Protein AF-A0A820KVK3-F1 (afdb_monomer_lite)

pLDDT: mean 74.52, std 18.54, range [37.31, 96.69]

Foldseek 3Di:
DQDDPVVLVVLVVVCVVCVVVCVVDPVSVVVSLVCCCPRPVPDRPPPPPCPVVVVVVVVVVVVVVVPPDDDDDDDDDDDDDDD

Radius of gyration: 27.32 Å; chains: 1; bounding box: 65×58×43 Å

Structure (mmCIF, N/CA/C/O backbone):
data_AF-A0A820KVK3-F1
#
_entry.id   AF-A0A820KVK3-F1
#
loop_
_atom_site.group_PDB
_atom_site.id
_atom_site.type_symbol
_atom_site.label_atom_id
_atom_site.label_alt_id
_atom_site.label_comp_id
_atom_site.label_asym_id
_atom_site.label_entity_id
_atom_site.label_seq_id
_atom_site.pdbx_PDB_ins_code
_atom_site.Cartn_x
_atom_site.Cartn_y
_atom_site.Cartn_z
_atom_site.occupancy
_atom_site.B_iso_or_equiv
_atom_site.auth_seq_id
_atom_site.auth_comp_id
_atom_site.auth_asym_id
_atom_site.auth_atom_id
_atom_site.pdbx_PDB_model_num
ATOM 1 N N . ALA A 1 1 ? 12.758 2.144 -14.166 1.00 59.94 1 ALA A N 1
ATOM 2 C CA . ALA A 1 1 ? 13.568 1.053 -13.592 1.00 59.94 1 ALA A CA 1
ATOM 3 C C . ALA A 1 1 ? 12.661 0.229 -12.694 1.00 59.94 1 ALA A C 1
ATOM 5 O O . ALA A 1 1 ? 11.885 0.828 -11.959 1.00 59.94 1 ALA A O 1
ATOM 6 N N . LEU A 1 2 ? 12.692 -1.099 -12.800 1.00 61.06 2 LEU A N 1
ATOM 7 C CA . LEU A 1 2 ? 11.981 -1.950 -11.844 1.00 61.06 2 LEU A CA 1
ATOM 8 C C . LEU A 1 2 ? 12.683 -1.845 -10.476 1.00 61.06 2 LEU A C 1
ATOM 10 O O . LEU A 1 2 ? 13.914 -1.752 -10.450 1.00 61.06 2 LEU A O 1
ATOM 14 N N . PRO A 1 3 ? 11.936 -1.816 -9.361 1.00 77.06 3 PRO A N 1
ATOM 15 C CA . PRO A 1 3 ? 12.511 -1.778 -8.018 1.00 77.06 3 PRO A CA 1
ATOM 16 C C . PRO A 1 3 ? 13.398 -3.007 -7.795 1.00 77.06 3 PRO A C 1
ATOM 18 O O . PRO A 1 3 ? 13.053 -4.125 -8.185 1.00 77.06 3 PRO A O 1
ATOM 21 N N . SER A 1 4 ? 14.547 -2.819 -7.150 1.00 84.88 4 SER A N 1
ATOM 22 C CA . SER A 1 4 ? 15.378 -3.953 -6.750 1.00 84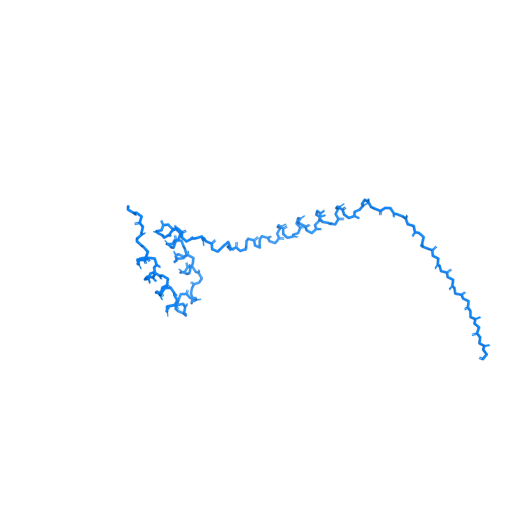.88 4 SER A CA 1
ATOM 23 C C . SER A 1 4 ? 14.703 -4.731 -5.613 1.00 84.88 4 SER A C 1
ATOM 25 O O . SER A 1 4 ? 13.920 -4.181 -4.826 1.00 84.88 4 SER A O 1
ATOM 27 N N . SER A 1 5 ? 15.049 -6.013 -5.472 1.00 85.75 5 SER A N 1
ATOM 28 C CA . SER A 1 5 ? 14.590 -6.833 -4.339 1.00 85.75 5 SER A CA 1
ATOM 29 C C . SER A 1 5 ? 14.933 -6.201 -2.983 1.00 85.75 5 SER A C 1
ATOM 31 O O . SER A 1 5 ? 14.196 -6.386 -2.017 1.00 85.75 5 SER A O 1
ATOM 33 N N . GLU A 1 6 ? 16.035 -5.457 -2.907 1.00 91.38 6 GLU A N 1
ATOM 34 C CA . GLU A 1 6 ? 16.486 -4.772 -1.699 1.00 91.38 6 GLU A CA 1
ATOM 35 C C . GLU A 1 6 ? 15.540 -3.631 -1.309 1.00 91.38 6 GLU A C 1
ATOM 37 O O . GLU A 1 6 ? 15.045 -3.600 -0.185 1.00 91.38 6 GLU A O 1
ATOM 42 N N . THR A 1 7 ? 15.191 -2.758 -2.257 1.00 92.44 7 THR A N 1
ATOM 43 C CA . THR A 1 7 ? 14.267 -1.6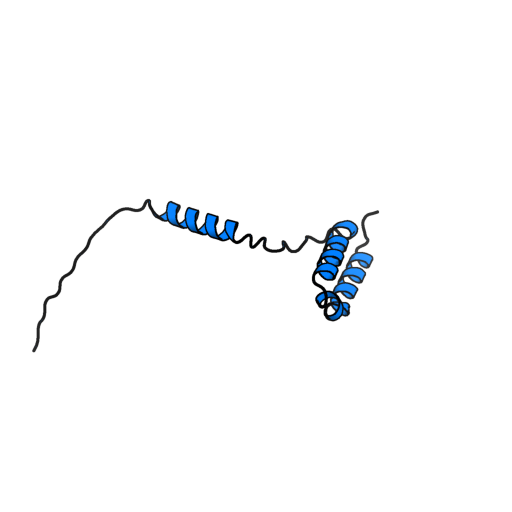37 -2.002 1.00 92.44 7 THR A CA 1
ATOM 44 C C . THR A 1 7 ? 12.877 -2.111 -1.572 1.00 92.44 7 THR A C 1
ATOM 46 O O . THR A 1 7 ? 12.279 -1.533 -0.666 1.00 92.44 7 THR A O 1
ATOM 49 N N . THR A 1 8 ? 12.397 -3.221 -2.144 1.00 91.56 8 THR A N 1
ATOM 50 C CA . THR A 1 8 ? 11.124 -3.859 -1.759 1.00 91.56 8 THR A CA 1
ATOM 51 C C . THR A 1 8 ? 11.161 -4.375 -0.318 1.00 91.56 8 THR A C 1
ATOM 53 O O . THR A 1 8 ? 10.189 -4.240 0.433 1.00 91.56 8 THR A O 1
ATOM 56 N N . ARG A 1 9 ? 12.301 -4.944 0.097 1.00 92.12 9 ARG A N 1
ATOM 57 C CA . ARG A 1 9 ? 12.512 -5.426 1.466 1.00 92.12 9 ARG A CA 1
ATOM 58 C C . ARG A 1 9 ? 12.582 -4.265 2.454 1.00 92.12 9 ARG A C 1
ATOM 60 O O . ARG A 1 9 ? 11.915 -4.322 3.480 1.00 92.12 9 ARG A O 1
ATOM 67 N N . CYS A 1 10 ? 13.317 -3.201 2.127 1.00 95.44 10 CYS A N 1
ATOM 68 C CA . CYS A 1 10 ? 13.370 -1.982 2.936 1.00 95.44 10 CYS A CA 1
ATOM 69 C C . CYS A 1 10 ? 11.980 -1.369 3.130 1.00 95.44 10 CYS A C 1
ATOM 71 O O . CYS A 1 10 ? 11.597 -1.086 4.264 1.00 95.44 10 CYS A O 1
ATOM 73 N N . PHE A 1 11 ? 11.203 -1.227 2.051 1.00 94.62 11 PHE A N 1
ATOM 74 C CA . PHE A 1 11 ? 9.825 -0.741 2.123 1.00 94.62 11 PHE A CA 1
ATOM 75 C C . PHE A 1 11 ? 8.973 -1.606 3.060 1.00 94.62 11 PHE A C 1
ATOM 77 O O . PHE A 1 11 ? 8.361 -1.088 3.990 1.00 94.62 11 PHE A O 1
ATOM 84 N N . SER A 1 12 ? 9.001 -2.929 2.884 1.00 92.56 12 SER A N 1
ATOM 85 C CA . SER A 1 12 ? 8.236 -3.859 3.726 1.00 92.56 12 SER A CA 1
ATOM 86 C C . SER A 1 12 ? 8.635 -3.776 5.207 1.00 92.56 12 SER A C 1
ATOM 88 O O . SER A 1 12 ? 7.767 -3.771 6.081 1.00 92.56 12 SER A O 1
ATOM 90 N N . SER A 1 13 ? 9.936 -3.655 5.497 1.00 95.94 13 SER A N 1
ATOM 91 C CA . SER A 1 13 ? 10.443 -3.474 6.862 1.00 95.94 13 SER A CA 1
ATOM 92 C C . SER A 1 13 ? 9.950 -2.172 7.494 1.00 95.94 13 SER A C 1
ATOM 94 O O . SER A 1 13 ? 9.532 -2.183 8.649 1.00 95.94 13 SER A O 1
ATOM 96 N N . LEU A 1 14 ? 9.946 -1.063 6.745 1.00 96.12 14 LEU A N 1
ATOM 97 C CA . LEU A 1 14 ? 9.434 0.222 7.228 1.00 96.12 14 LEU A CA 1
ATOM 98 C C . LEU A 1 14 ? 7.931 0.154 7.513 1.00 96.12 14 LEU A C 1
ATOM 100 O O . LEU A 1 14 ? 7.500 0.540 8.596 1.00 96.12 14 LEU A O 1
ATOM 104 N N . VAL A 1 15 ? 7.136 -0.399 6.593 1.00 94.00 15 VAL A N 1
ATOM 105 C CA . VAL A 1 15 ? 5.688 -0.563 6.802 1.00 94.00 15 VAL A CA 1
ATOM 106 C C . VAL A 1 15 ? 5.407 -1.393 8.057 1.00 94.00 15 VAL A C 1
ATOM 108 O O . VAL A 1 15 ? 4.536 -1.036 8.847 1.00 94.00 15 VAL A O 1
ATOM 111 N N . SER A 1 16 ? 6.174 -2.462 8.288 1.00 93.56 16 SER A N 1
ATOM 112 C CA . SER A 1 16 ? 6.029 -3.289 9.489 1.00 93.56 16 SER A CA 1
ATOM 113 C C . SER A 1 16 ? 6.430 -2.554 10.771 1.00 93.56 16 SER A C 1
ATOM 115 O O . SER A 1 16 ? 5.728 -2.663 11.773 1.00 93.56 16 SER A O 1
ATOM 117 N N . ALA A 1 17 ? 7.545 -1.820 10.761 1.00 96.69 17 ALA A N 1
ATOM 118 C CA . ALA A 1 17 ? 8.059 -1.126 11.941 1.00 96.69 17 ALA A CA 1
ATOM 119 C C . ALA A 1 17 ? 7.160 0.043 12.373 1.00 96.69 17 ALA A C 1
ATOM 121 O O . ALA A 1 17 ? 6.964 0.273 13.564 1.00 96.69 17 ALA A O 1
ATOM 122 N N . TYR A 1 18 ? 6.580 0.758 11.407 1.00 96.00 18 TYR A N 1
ATOM 123 C CA . TYR A 1 18 ? 5.737 1.929 11.653 1.00 96.00 18 TYR A CA 1
ATOM 124 C C . TYR A 1 18 ? 4.239 1.619 11.664 1.00 96.00 18 TYR A C 1
ATOM 126 O O . TYR A 1 18 ? 3.429 2.539 11.784 1.00 96.00 18 TYR A O 1
ATOM 134 N N . LYS A 1 19 ? 3.852 0.340 11.594 1.00 91.38 19 LYS A N 1
ATOM 135 C CA . LYS A 1 19 ? 2.452 -0.100 11.562 1.00 91.38 19 LYS A CA 1
ATOM 136 C C . LYS A 1 19 ? 1.557 0.563 12.632 1.00 91.38 19 LYS A C 1
ATOM 138 O O . LYS A 1 19 ? 0.508 1.070 12.244 1.00 91.38 19 LYS A O 1
ATOM 143 N N . PRO A 1 20 ? 1.969 0.696 13.914 1.00 94.19 20 PRO A N 1
ATOM 144 C CA . PRO A 1 20 ? 1.145 1.359 14.932 1.00 94.19 20 PRO A CA 1
ATOM 145 C C . PRO A 1 20 ? 0.843 2.827 14.614 1.00 94.19 20 PRO A C 1
ATOM 147 O O . PRO A 1 20 ? -0.221 3.330 14.952 1.00 94.19 20 PRO A O 1
ATOM 150 N N . SER A 1 21 ? 1.775 3.524 13.963 1.00 94.62 21 SER A N 1
ATOM 151 C CA . SER A 1 21 ? 1.597 4.917 13.548 1.00 94.62 21 SER A CA 1
ATOM 152 C C . SER A 1 21 ? 0.748 5.027 12.286 1.00 94.62 21 SER A C 1
ATOM 154 O O . SER A 1 21 ? -0.035 5.965 12.167 1.00 94.62 21 SER A O 1
ATOM 156 N N . LEU A 1 22 ? 0.889 4.073 11.361 1.00 92.31 22 LEU A N 1
ATOM 157 C CA . LEU A 1 22 ? 0.127 4.025 10.112 1.00 92.31 22 LEU A CA 1
ATOM 158 C C . LEU A 1 22 ? -1.351 3.704 10.349 1.00 92.31 22 LEU A C 1
ATOM 160 O O . LEU A 1 22 ? -2.207 4.269 9.682 1.00 92.31 22 LEU A O 1
ATOM 164 N N . GLU A 1 23 ? -1.664 2.846 11.321 1.00 90.38 23 GLU A N 1
ATOM 165 C CA . GLU A 1 23 ? -3.044 2.457 11.644 1.00 90.38 23 GLU A CA 1
ATOM 166 C C . GLU A 1 23 ? -3.828 3.541 12.404 1.00 90.38 23 GLU A C 1
ATOM 168 O O . GLU A 1 23 ? -5.046 3.432 12.534 1.00 90.38 23 GLU A O 1
ATOM 173 N N . ARG A 1 24 ? -3.169 4.618 12.861 1.00 93.19 24 ARG A N 1
ATOM 174 C CA . ARG A 1 24 ? -3.848 5.773 13.482 1.00 93.19 24 ARG A CA 1
ATOM 175 C C . ARG A 1 24 ? -4.777 6.505 12.516 1.00 93.19 24 ARG A C 1
ATOM 177 O O . ARG A 1 24 ? -5.724 7.141 12.966 1.00 93.19 24 ARG A O 1
ATOM 184 N N . ASP A 1 25 ? -4.483 6.441 11.220 1.00 92.44 25 ASP A N 1
ATOM 185 C CA . ASP A 1 25 ? -5.301 7.009 10.156 1.00 92.44 25 ASP A CA 1
ATOM 186 C C . ASP A 1 25 ? -5.419 5.996 9.016 1.00 92.44 25 ASP A C 1
ATOM 188 O O . ASP A 1 25 ? -4.463 5.709 8.294 1.00 92.44 25 ASP A O 1
ATOM 192 N N . SER A 1 26 ? -6.632 5.481 8.822 1.00 85.75 26 SER A N 1
ATOM 193 C CA . SER A 1 26 ? -6.936 4.521 7.758 1.00 85.75 26 SER A CA 1
ATOM 194 C C . SER A 1 26 ? -6.596 5.031 6.349 1.00 85.75 26 SER A C 1
ATOM 196 O O . SER A 1 26 ? -6.282 4.234 5.463 1.00 85.75 26 SER A O 1
ATOM 198 N N . THR A 1 27 ? -6.603 6.349 6.139 1.00 92.25 27 THR A N 1
ATOM 199 C CA . THR A 1 27 ? -6.264 6.982 4.859 1.00 92.25 27 THR A CA 1
ATOM 200 C C . THR A 1 27 ? -4.769 6.873 4.579 1.00 92.25 27 THR A C 1
ATOM 202 O O . THR A 1 27 ? -4.360 6.570 3.458 1.00 92.25 27 THR A O 1
ATOM 205 N N . LEU A 1 28 ? -3.938 7.050 5.612 1.00 91.69 28 LEU A N 1
ATOM 206 C CA . LEU A 1 28 ? -2.487 6.915 5.510 1.00 91.69 28 LEU A CA 1
ATOM 207 C C . LEU A 1 28 ? -2.093 5.485 5.132 1.00 91.69 28 LEU A C 1
ATOM 209 O O . LEU A 1 28 ? -1.232 5.287 4.274 1.00 91.69 28 LEU A O 1
ATOM 213 N N . LEU A 1 29 ? -2.774 4.493 5.709 1.00 90.81 29 LEU A N 1
ATOM 214 C CA . LEU A 1 29 ? -2.584 3.091 5.350 1.00 90.81 29 LEU A CA 1
ATOM 215 C C . LEU A 1 29 ? -2.942 2.823 3.876 1.00 90.81 29 LEU A C 1
ATOM 217 O O . LEU A 1 29 ? -2.166 2.175 3.175 1.00 90.81 29 LEU A O 1
ATOM 221 N N . GLN A 1 30 ? -4.050 3.384 3.371 1.00 90.88 30 GLN A N 1
ATOM 222 C CA . GLN A 1 30 ? -4.409 3.280 1.947 1.00 90.88 30 GLN A CA 1
ATOM 223 C C . GLN A 1 30 ? -3.356 3.907 1.026 1.00 90.88 30 GLN A C 1
ATOM 225 O O . GLN A 1 30 ? -3.042 3.339 -0.024 1.00 90.88 30 GLN A O 1
ATOM 230 N N . TYR A 1 31 ? -2.786 5.056 1.401 1.00 94.19 31 TYR A N 1
ATOM 231 C CA . TYR A 1 31 ? -1.725 5.687 0.614 1.00 94.19 31 TYR A CA 1
ATOM 232 C C . TYR A 1 31 ? -0.462 4.829 0.569 1.00 94.19 31 TYR A C 1
ATOM 234 O O . TYR A 1 31 ? 0.118 4.651 -0.502 1.00 94.19 31 TYR A O 1
ATOM 242 N N . VAL A 1 32 ? -0.058 4.252 1.702 1.00 94.19 32 VAL A N 1
ATOM 243 C CA . VAL A 1 32 ? 1.100 3.352 1.775 1.00 94.19 32 VAL A CA 1
ATOM 244 C C . VAL A 1 32 ? 0.880 2.094 0.934 1.00 94.19 32 VAL A C 1
ATOM 246 O O . VAL A 1 32 ? 1.768 1.718 0.167 1.00 94.19 32 VAL A O 1
ATOM 249 N N . ASP A 1 33 ? -0.308 1.490 0.983 1.00 91.06 33 ASP A N 1
ATOM 250 C CA . ASP A 1 33 ? -0.650 0.354 0.121 1.00 91.06 33 ASP A CA 1
ATOM 251 C C . ASP A 1 33 ? -0.600 0.737 -1.364 1.00 91.06 33 ASP A C 1
ATOM 253 O O . ASP A 1 33 ? -0.052 -0.002 -2.188 1.00 91.06 33 ASP A O 1
ATOM 257 N N . ARG A 1 34 ? -1.095 1.931 -1.720 1.00 93.12 34 ARG A N 1
ATOM 258 C CA . ARG A 1 34 ? -1.040 2.426 -3.099 1.00 93.12 34 ARG A CA 1
ATOM 259 C C . ARG A 1 34 ? 0.397 2.640 -3.576 1.00 93.12 34 ARG A C 1
ATOM 261 O O . ARG A 1 34 ? 0.707 2.288 -4.715 1.00 93.12 34 ARG A O 1
ATOM 268 N N . ILE A 1 35 ? 1.274 3.161 -2.717 1.00 93.56 35 ILE A N 1
ATOM 269 C CA . ILE A 1 35 ? 2.717 3.278 -2.982 1.00 93.56 35 ILE A CA 1
ATOM 270 C C . 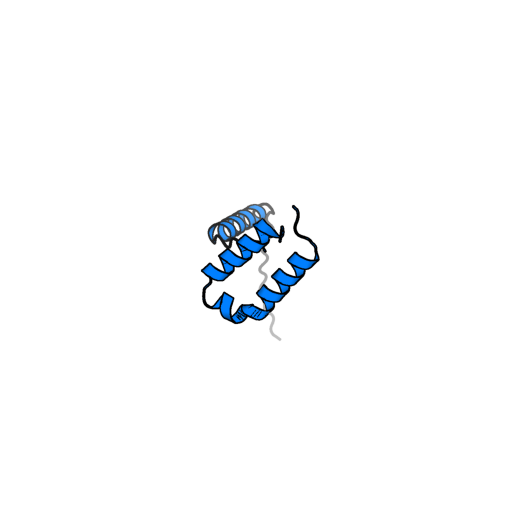ILE A 1 35 ? 3.323 1.885 -3.208 1.00 93.56 35 ILE A C 1
ATOM 272 O O . ILE A 1 35 ? 4.044 1.681 -4.186 1.00 93.56 35 ILE A O 1
ATOM 276 N N . GLY A 1 36 ? 2.970 0.909 -2.368 1.00 92.31 36 GLY A N 1
ATOM 277 C CA . GLY A 1 36 ? 3.369 -0.492 -2.505 1.00 92.31 36 GLY A CA 1
ATOM 278 C C . GLY A 1 36 ? 3.045 -1.077 -3.882 1.00 92.31 36 GLY A C 1
ATOM 279 O O . GLY A 1 36 ? 3.884 -1.705 -4.527 1.00 92.31 36 GLY A O 1
ATOM 280 N N . THR A 1 37 ? 1.837 -0.834 -4.379 1.00 90.75 37 THR A N 1
ATOM 281 C CA . THR A 1 37 ? 1.417 -1.334 -5.693 1.00 90.75 37 THR A CA 1
ATOM 282 C C . THR A 1 37 ? 2.095 -0.602 -6.846 1.00 90.75 37 THR A C 1
ATOM 284 O O . THR A 1 37 ? 2.563 -1.253 -7.777 1.00 90.75 37 THR A O 1
ATOM 287 N N . LEU A 1 38 ? 2.172 0.732 -6.792 1.00 90.56 38 LEU A N 1
ATOM 288 C CA . LEU A 1 38 ? 2.720 1.541 -7.887 1.00 90.56 38 LEU A CA 1
ATOM 289 C C . LEU A 1 38 ? 4.227 1.349 -8.070 1.00 90.56 38 LEU A C 1
ATOM 291 O O . LEU A 1 38 ? 4.699 1.277 -9.201 1.00 90.56 38 LEU A O 1
ATOM 295 N N . PHE A 1 39 ? 4.975 1.272 -6.968 1.00 90.62 39 PHE A N 1
ATOM 296 C CA . PHE A 1 39 ? 6.438 1.261 -7.011 1.00 90.62 39 PHE A CA 1
ATOM 297 C C . PHE A 1 39 ? 7.040 -0.125 -6.828 1.00 90.62 39 PHE A C 1
ATOM 299 O O . PHE A 1 39 ? 8.138 -0.353 -7.325 1.00 90.62 39 PHE A O 1
ATOM 306 N N . PHE A 1 40 ? 6.340 -1.042 -6.152 1.00 89.56 40 PHE A N 1
ATOM 307 C CA . PHE A 1 40 ? 6.865 -2.363 -5.792 1.00 89.56 40 PHE A CA 1
ATOM 308 C C . PHE A 1 40 ? 6.078 -3.528 -6.397 1.00 89.56 40 PHE A C 1
ATOM 310 O O . PHE A 1 40 ? 6.461 -4.682 -6.218 1.00 89.56 40 PHE A O 1
ATOM 317 N N . GLY A 1 41 ? 4.982 -3.255 -7.116 1.00 83.31 41 GLY A N 1
ATOM 318 C CA . GLY A 1 41 ? 4.131 -4.300 -7.686 1.00 83.31 41 GLY A CA 1
ATOM 319 C C . GLY A 1 41 ? 3.518 -5.215 -6.624 1.00 83.31 41 GLY A C 1
ATOM 320 O O . GLY A 1 41 ? 3.131 -6.344 -6.934 1.00 83.31 41 GLY A O 1
ATOM 321 N N . LEU A 1 42 ? 3.442 -4.758 -5.366 1.00 80.62 42 LEU A N 1
ATOM 322 C CA . LEU A 1 42 ? 2.808 -5.524 -4.303 1.00 80.62 42 LEU A CA 1
ATOM 323 C C . LEU A 1 42 ? 1.341 -5.702 -4.680 1.00 80.62 42 LEU A C 1
ATOM 325 O O . LEU A 1 42 ? 0.623 -4.717 -4.888 1.00 80.62 42 LEU A O 1
ATOM 329 N N . LYS A 1 43 ? 0.910 -6.964 -4.796 1.00 69.75 43 LYS A N 1
ATOM 330 C CA . LYS A 1 43 ? -0.504 -7.300 -4.960 1.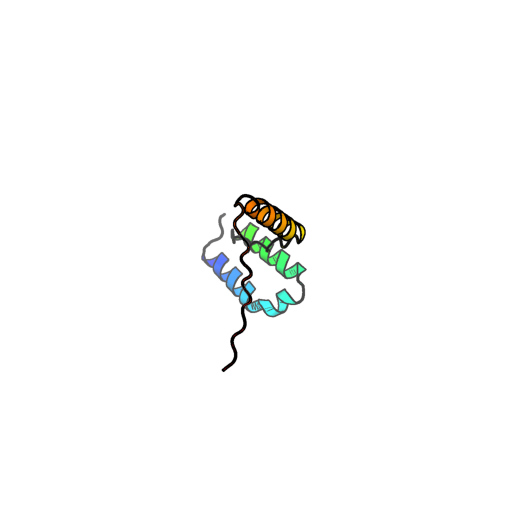00 69.75 43 LYS A CA 1
ATOM 331 C C . LYS A 1 43 ? -1.235 -6.610 -3.817 1.00 69.75 43 LYS A C 1
ATOM 333 O O . LYS A 1 43 ? -0.965 -6.942 -2.661 1.00 69.75 43 LYS A O 1
ATOM 338 N N . GLN A 1 44 ? -2.112 -5.646 -4.128 1.00 64.31 44 GLN A N 1
ATOM 339 C CA . GLN A 1 44 ? -3.028 -5.129 -3.115 1.00 64.31 44 GLN A CA 1
ATOM 340 C C . GLN A 1 44 ? -3.673 -6.367 -2.511 1.00 64.31 44 GLN A C 1
ATOM 342 O O . GLN A 1 44 ? -4.228 -7.185 -3.252 1.00 64.31 44 GLN A O 1
ATOM 347 N N . LYS A 1 45 ? -3.540 -6.546 -1.190 1.00 59.62 45 LYS A N 1
ATOM 348 C CA . LYS A 1 45 ? -4.461 -7.428 -0.479 1.00 59.62 45 LYS A CA 1
ATOM 349 C C . LYS A 1 45 ? -5.802 -6.894 -0.914 1.00 59.62 45 LYS A C 1
ATOM 351 O O . LYS A 1 45 ? -6.069 -5.724 -0.653 1.00 59.62 45 LYS A O 1
ATOM 356 N N . SER A 1 46 ? -6.527 -7.666 -1.719 1.00 52.44 46 SER A N 1
ATOM 357 C CA . SER A 1 46 ? -7.868 -7.310 -2.135 1.00 52.44 46 SER A CA 1
ATOM 358 C C . SER A 1 46 ? -8.541 -6.892 -0.847 1.00 52.44 46 SER A C 1
ATOM 360 O O . SER A 1 46 ? -8.742 -7.741 0.024 1.00 52.44 46 SER A O 1
ATOM 362 N N . SER A 1 47 ? -8.761 -5.584 -0.668 1.00 51.97 47 SER A N 1
ATOM 363 C CA . SER A 1 47 ? -9.737 -5.139 0.306 1.00 51.97 47 SER A CA 1
ATOM 364 C C . SER A 1 47 ? -10.925 -6.004 -0.056 1.00 51.97 47 SER A C 1
ATOM 366 O O . SER A 1 47 ? -11.300 -5.971 -1.237 1.00 51.97 47 SER A O 1
ATOM 368 N N . PRO A 1 48 ? -11.389 -6.906 0.828 1.00 51.59 48 PRO A N 1
ATOM 369 C CA . PRO A 1 48 ? -12.604 -7.612 0.531 1.00 51.59 48 PRO A CA 1
ATOM 370 C C . PRO A 1 48 ? -13.576 -6.477 0.287 1.00 51.59 48 PRO A C 1
ATOM 372 O O . PRO A 1 48 ? -13.899 -5.714 1.200 1.00 51.59 48 PRO A O 1
ATOM 375 N N . SER A 1 49 ? -13.956 -6.298 -0.974 1.00 52.19 49 SER A N 1
ATOM 376 C CA . SER A 1 49 ? -15.124 -5.545 -1.344 1.00 52.19 49 SER A CA 1
ATOM 377 C C . SER A 1 49 ? -16.259 -6.362 -0.764 1.00 52.19 49 SER A C 1
ATOM 379 O O . SER A 1 49 ? -16.978 -7.070 -1.453 1.00 52.19 49 SER A O 1
ATOM 381 N N . SER A 1 50 ? -16.407 -6.270 0.553 1.00 53.50 50 SER A N 1
ATOM 382 C CA . SER A 1 50 ? -17.633 -6.462 1.279 1.00 53.50 50 SER A CA 1
ATOM 383 C C . SER A 1 50 ? -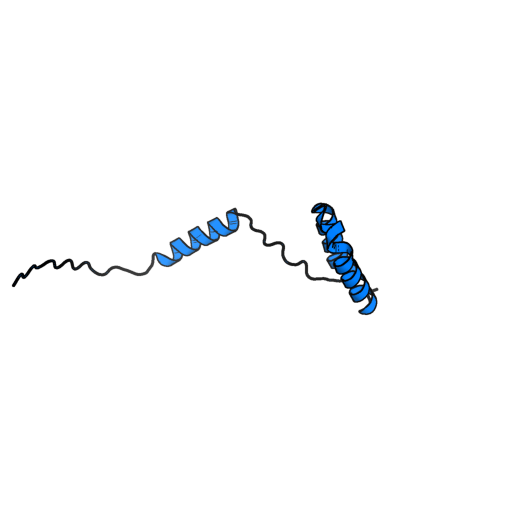18.522 -5.303 0.846 1.00 53.50 50 SER A C 1
ATOM 385 O O . SER A 1 50 ? -18.898 -4.450 1.643 1.00 53.50 50 SER A O 1
ATOM 387 N N . ASN A 1 51 ? -18.817 -5.242 -0.453 1.00 55.06 51 ASN A N 1
ATOM 388 C CA . ASN A 1 51 ? -20.018 -4.624 -0.938 1.00 55.06 51 ASN A CA 1
ATOM 389 C C . ASN A 1 51 ? -21.110 -5.514 -0.348 1.00 55.06 51 ASN A C 1
ATOM 391 O O . ASN A 1 51 ? -21.248 -6.660 -0.780 1.00 55.06 51 ASN A O 1
ATOM 395 N N . PRO A 1 52 ? -21.864 -5.055 0.664 1.00 66.38 52 PRO A N 1
ATOM 396 C CA . PRO A 1 52 ? -22.906 -5.876 1.278 1.00 66.38 52 PRO A CA 1
ATOM 397 C C . PRO A 1 52 ? -23.932 -6.344 0.231 1.00 66.38 52 PRO A C 1
ATOM 399 O O . PRO A 1 52 ? -24.544 -7.395 0.383 1.00 66.38 52 PRO A O 1
ATOM 402 N N . PHE A 1 53 ? -24.045 -5.609 -0.879 1.00 73.44 53 PHE A N 1
ATOM 403 C CA . PHE A 1 53 ? -24.824 -5.983 -2.052 1.00 73.44 53 PHE A CA 1
ATOM 404 C C . PHE A 1 53 ? -24.334 -7.266 -2.746 1.00 73.44 53 PHE A C 1
ATOM 406 O O . PHE A 1 53 ? -25.153 -8.074 -3.171 1.00 73.44 53 PHE A O 1
ATOM 413 N N . GLU A 1 54 ? -23.022 -7.497 -2.824 1.00 67.81 54 GLU A N 1
ATOM 414 C CA . GLU A 1 54 ? -22.454 -8.690 -3.463 1.00 67.81 54 GLU A CA 1
ATOM 415 C C . GLU A 1 54 ? -22.743 -9.951 -2.635 1.00 67.81 54 GLU A C 1
ATOM 417 O O . GLU A 1 54 ? -23.171 -10.967 -3.182 1.00 67.81 54 GLU A O 1
ATOM 422 N N . ASN A 1 55 ? -22.655 -9.850 -1.305 1.00 72.12 55 ASN A N 1
ATOM 423 C CA . ASN A 1 55 ? -23.022 -10.934 -0.386 1.00 72.12 55 ASN A CA 1
ATOM 424 C C . ASN A 1 55 ? -24.532 -11.253 -0.419 1.00 72.12 55 ASN A C 1
ATOM 426 O O . ASN A 1 55 ? -24.927 -12.418 -0.310 1.00 72.12 55 ASN A O 1
ATOM 430 N N . LEU A 1 56 ? -25.390 -10.244 -0.612 1.00 78.44 56 LEU A N 1
ATOM 431 C CA . LEU A 1 56 ? -26.836 -10.443 -0.776 1.00 78.44 56 LEU A CA 1
ATOM 432 C C . LEU A 1 56 ? -27.170 -11.072 -2.134 1.00 78.44 56 LEU A C 1
ATOM 434 O O . LEU A 1 56 ? -27.980 -11.995 -2.192 1.00 78.44 56 LEU A O 1
ATOM 438 N N . MET A 1 57 ? -26.515 -10.643 -3.217 1.00 79.56 57 MET A N 1
ATOM 439 C CA . MET A 1 57 ? -26.731 -11.215 -4.550 1.00 79.56 57 MET A CA 1
ATOM 440 C C . MET A 1 57 ? -26.250 -12.673 -4.625 1.00 79.56 57 MET A C 1
ATOM 442 O O . MET A 1 57 ? -26.934 -13.519 -5.207 1.00 79.56 57 MET A O 1
ATOM 446 N N . GLN A 1 58 ? -25.131 -12.997 -3.968 1.00 75.50 58 GLN A N 1
ATOM 447 C CA . GLN A 1 58 ? -24.663 -14.376 -3.802 1.00 75.50 58 GLN A CA 1
ATOM 448 C C . GLN A 1 58 ? -25.634 -15.212 -2.956 1.00 75.50 58 GLN A C 1
ATOM 450 O O . GLN A 1 58 ? -25.929 -16.347 -3.331 1.00 75.50 58 GLN A O 1
ATOM 455 N N . SER A 1 59 ? -26.195 -14.654 -1.875 1.00 73.00 59 SER A N 1
ATOM 456 C CA . SER A 1 59 ? -27.189 -15.358 -1.047 1.00 73.00 59 SER A CA 1
ATOM 457 C C . SER A 1 59 ? -28.487 -15.636 -1.810 1.00 73.00 59 SER A C 1
ATOM 459 O O . SER A 1 59 ? -29.019 -16.738 -1.726 1.00 73.00 59 SER A O 1
ATOM 461 N N . LEU A 1 60 ? -28.970 -14.689 -2.621 1.00 79.00 60 LEU A N 1
ATOM 462 C CA . LEU A 1 60 ? -30.178 -14.877 -3.434 1.00 79.00 60 LEU A CA 1
ATOM 463 C C . LEU A 1 60 ? -29.965 -15.883 -4.575 1.00 79.00 60 LEU A C 1
ATOM 465 O O . LEU A 1 60 ? -30.820 -16.733 -4.814 1.00 79.00 60 LEU A O 1
ATOM 469 N N . THR A 1 61 ? -28.810 -15.840 -5.243 1.00 80.44 61 THR A N 1
ATOM 470 C CA . THR A 1 61 ? -28.484 -16.764 -6.346 1.00 80.44 61 THR A CA 1
ATOM 471 C C . THR A 1 61 ? -28.257 -18.193 -5.843 1.00 80.44 61 THR A C 1
ATOM 473 O O . THR A 1 61 ? -28.694 -19.151 -6.480 1.00 80.44 61 THR A O 1
ATOM 476 N N . SER A 1 62 ? -27.639 -18.342 -4.668 1.00 70.44 62 SER A N 1
ATOM 477 C CA . SER A 1 62 ? -27.441 -19.644 -4.015 1.00 70.44 62 SER A CA 1
ATOM 478 C C . SER A 1 62 ? -28.760 -20.255 -3.534 1.00 70.44 62 SER A C 1
ATOM 480 O O . SER A 1 62 ? -28.936 -21.469 -3.581 1.00 70.44 62 SER A O 1
ATOM 482 N N . ASN A 1 63 ? -29.720 -19.423 -3.121 1.00 67.25 63 ASN A N 1
ATOM 483 C CA . ASN A 1 63 ? -31.042 -19.901 -2.722 1.00 67.25 63 ASN A CA 1
ATOM 484 C C . ASN A 1 63 ? -31.904 -20.308 -3.932 1.00 67.25 63 ASN A C 1
ATOM 486 O O . ASN A 1 63 ? -32.730 -21.210 -3.827 1.00 67.25 63 ASN A O 1
ATOM 490 N N . LEU A 1 64 ? -31.691 -19.677 -5.092 1.00 68.69 64 LEU A N 1
ATOM 491 C CA . LEU A 1 64 ? -32.406 -20.007 -6.326 1.00 68.69 64 LEU A CA 1
ATOM 492 C C . LEU A 1 64 ? -31.869 -21.286 -6.995 1.00 68.69 64 LEU A C 1
ATOM 494 O O . LEU A 1 64 ? -32.647 -22.045 -7.570 1.00 68.69 64 LEU A O 1
ATOM 498 N N . SER A 1 65 ? -30.565 -21.572 -6.887 1.00 60.69 65 SER A N 1
ATOM 499 C CA . SER A 1 65 ? -29.975 -22.799 -7.450 1.00 60.69 65 SER A CA 1
ATOM 500 C C . SER A 1 65 ? -30.354 -24.075 -6.681 1.00 60.69 65 SER A C 1
ATOM 502 O O . SER A 1 65 ? -30.345 -25.162 -7.258 1.00 60.69 65 SER A O 1
ATOM 504 N N . ASN A 1 66 ? -30.770 -23.954 -5.415 1.00 58.38 66 ASN A N 1
ATOM 505 C CA . ASN A 1 66 ? -31.219 -25.076 -4.585 1.00 58.38 66 ASN A CA 1
ATOM 506 C C . ASN A 1 66 ? -32.700 -25.470 -4.795 1.00 58.38 66 ASN A C 1
ATOM 508 O O . ASN A 1 66 ? -33.156 -26.449 -4.208 1.00 58.38 66 ASN A O 1
ATOM 512 N N . GLY A 1 67 ? -33.452 -24.752 -5.639 1.00 52.38 67 GLY A N 1
ATOM 513 C CA . GLY A 1 67 ? -34.883 -24.986 -5.891 1.00 52.38 67 GLY A CA 1
ATOM 514 C C . GLY A 1 67 ? -35.227 -26.080 -6.917 1.00 52.38 67 GLY A C 1
ATOM 515 O O . GLY A 1 67 ? -36.401 -26.269 -7.219 1.00 52.38 67 GLY A O 1
ATOM 516 N N . ALA A 1 68 ? -34.244 -26.801 -7.469 1.00 54.00 68 ALA A N 1
ATOM 517 C CA . ALA A 1 68 ? -34.443 -27.778 -8.551 1.00 54.00 68 ALA A CA 1
ATOM 518 C C . ALA A 1 68 ? -34.193 -29.246 -8.140 1.00 54.00 68 ALA A C 1
ATOM 520 O O . ALA A 1 68 ? -33.694 -30.043 -8.938 1.00 54.00 68 ALA A O 1
ATOM 521 N N . ARG A 1 69 ? -34.526 -29.638 -6.900 1.00 44.75 69 ARG A N 1
ATOM 522 C CA . ARG A 1 69 ? -34.553 -31.054 -6.479 1.00 44.75 69 ARG A CA 1
ATOM 523 C C . ARG A 1 69 ? -35.867 -31.375 -5.767 1.00 44.75 69 ARG A C 1
ATOM 525 O O . ARG A 1 69 ? -36.184 -30.792 -4.739 1.00 44.75 69 ARG A O 1
ATOM 532 N N . GLY A 1 70 ? -36.647 -32.250 -6.398 1.00 38.03 70 GLY A N 1
ATOM 533 C CA . GLY A 1 70 ? -38.046 -32.519 -6.093 1.00 38.03 70 GLY A CA 1
ATOM 534 C C . GLY A 1 70 ? -38.339 -33.238 -4.771 1.00 38.03 70 GLY A C 1
ATOM 535 O O . GLY A 1 70 ? -37.511 -33.948 -4.214 1.00 38.03 70 GLY A O 1
ATOM 536 N N . THR A 1 71 ? -39.577 -33.014 -4.327 1.00 45.84 71 THR A N 1
ATOM 537 C CA . THR A 1 71 ? -40.525 -33.926 -3.655 1.00 45.84 71 THR A CA 1
ATOM 538 C C . THR A 1 71 ? -40.052 -35.336 -3.261 1.00 45.84 71 THR A C 1
ATOM 540 O O . THR A 1 71 ? -39.786 -36.137 -4.154 1.00 45.84 71 THR A O 1
ATOM 543 N N . GLN A 1 72 ? -40.174 -35.692 -1.967 1.00 39.31 72 GLN A N 1
ATOM 544 C CA . GLN A 1 72 ? -40.884 -36.904 -1.494 1.00 39.31 72 GLN A CA 1
ATOM 545 C C . GLN A 1 72 ? -41.073 -36.936 0.051 1.00 39.31 72 GLN A C 1
ATOM 547 O O . GLN A 1 72 ? -40.102 -37.019 0.788 1.00 39.31 72 GLN A O 1
ATOM 552 N N . GLN A 1 73 ? -42.354 -36.869 0.472 1.00 37.31 73 GLN A N 1
ATOM 553 C CA . GLN A 1 73 ? -43.046 -37.625 1.553 1.00 37.31 73 GLN A CA 1
ATOM 554 C C . GLN A 1 73 ? -42.484 -37.520 2.992 1.00 37.31 73 GLN A C 1
ATOM 556 O O . GLN A 1 73 ? -41.413 -38.022 3.288 1.00 37.31 73 GLN A O 1
ATOM 561 N N . HIS A 1 74 ? -43.097 -36.799 3.943 1.00 42.44 74 HIS A N 1
ATOM 562 C CA . HIS A 1 74 ? -44.370 -37.067 4.651 1.00 42.44 74 HIS A CA 1
ATOM 563 C C . HIS A 1 74 ? -44.590 -38.541 5.025 1.00 42.44 74 HIS A C 1
ATOM 565 O O . HIS A 1 74 ? -45.183 -39.284 4.250 1.00 42.44 74 HIS A O 1
ATOM 571 N N . GLN A 1 75 ? -44.198 -38.923 6.244 1.00 39.44 75 GLN A N 1
ATOM 572 C CA . GLN A 1 75 ? -44.887 -39.972 6.996 1.00 39.44 75 GLN A CA 1
ATOM 573 C C . GLN A 1 75 ? -44.808 -39.656 8.495 1.00 39.44 75 GLN A C 1
ATOM 575 O O . GLN A 1 75 ? -43.773 -39.810 9.137 1.00 39.44 75 GLN A O 1
ATOM 580 N N . SER A 1 76 ? -45.904 -39.111 9.015 1.00 51.34 76 SER A N 1
ATOM 581 C CA . SER A 1 76 ? -46.228 -39.084 10.436 1.00 51.34 76 SER A CA 1
ATOM 582 C C . SER A 1 76 ? -46.849 -40.428 10.799 1.00 51.34 76 SER A C 1
ATOM 584 O O . SER A 1 76 ? -47.918 -40.739 10.278 1.00 51.34 76 SER A O 1
ATOM 586 N N . ASP A 1 77 ? -46.217 -41.180 11.691 1.00 51.25 77 ASP A N 1
ATOM 587 C CA . ASP A 1 77 ? -46.877 -42.270 12.407 1.00 51.25 77 ASP A CA 1
ATOM 588 C C . ASP A 1 77 ? -46.605 -42.074 13.902 1.00 51.25 77 ASP A C 1
ATOM 590 O O . ASP A 1 77 ? -45.472 -42.176 14.375 1.00 51.25 77 ASP A O 1
ATOM 594 N N . LEU A 1 78 ? -47.650 -41.634 14.602 1.00 53.97 78 LEU A N 1
ATOM 595 C CA . LEU A 1 78 ? -47.766 -41.629 16.052 1.00 53.97 78 LEU A CA 1
ATOM 596 C C . LEU A 1 78 ? -48.593 -42.867 16.386 1.00 53.97 78 LEU A C 1
ATOM 598 O O . LEU A 1 78 ? -49.780 -42.863 16.073 1.00 53.97 78 LEU A O 1
ATOM 602 N N . ASP A 1 79 ? -48.011 -43.854 17.061 1.00 55.38 79 ASP A N 1
ATOM 603 C CA . ASP A 1 79 ? -48.795 -44.835 17.810 1.00 55.38 79 ASP A CA 1
ATOM 604 C C . ASP A 1 79 ? -48.121 -45.099 19.166 1.00 55.38 79 ASP A C 1
ATOM 606 O O . ASP A 1 79 ? -46.901 -45.251 19.271 1.00 55.38 79 ASP A O 1
ATOM 610 N N . LEU A 1 80 ? -48.941 -44.996 20.210 1.00 56.78 80 LEU A N 1
ATOM 611 C CA . LEU A 1 80 ? -48.641 -45.161 21.629 1.00 56.78 80 LEU A CA 1
ATOM 612 C C . LEU A 1 80 ? -48.707 -46.645 21.984 1.00 56.78 80 LEU A C 1
ATOM 614 O O . LEU A 1 80 ? -49.718 -47.265 21.683 1.00 56.78 80 LEU A O 1
ATOM 618 N N . ASP A 1 81 ? -47.756 -47.157 22.766 1.00 51.50 81 ASP A N 1
ATOM 619 C CA . ASP A 1 81 ? -48.068 -48.273 23.663 1.00 51.50 81 ASP A CA 1
ATOM 620 C C . ASP A 1 81 ? -47.347 -48.105 25.009 1.00 51.50 81 ASP A C 1
ATOM 622 O O . ASP A 1 81 ? -46.169 -47.739 25.078 1.00 51.50 81 ASP A O 1
ATOM 626 N N . VAL A 1 82 ? -48.134 -48.270 26.069 1.00 62.19 82 VAL A N 1
ATOM 627 C CA . VAL A 1 82 ? -47.794 -48.1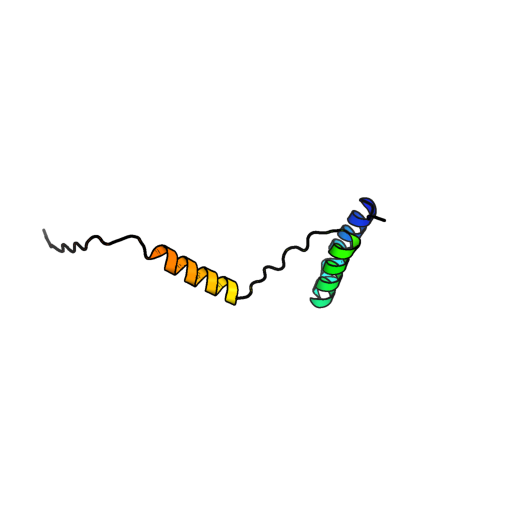83 27.490 1.00 62.19 82 VAL A CA 1
ATOM 628 C C . VAL A 1 82 ? -47.953 -49.596 28.025 1.00 62.19 82 VAL A C 1
ATOM 630 O O . VAL A 1 82 ? -49.069 -50.103 28.020 1.00 62.19 82 VAL A O 1
ATOM 633 N N . ASP A 1 83 ? -46.867 -50.175 28.535 1.00 53.03 83 ASP A N 1
ATOM 634 C CA . ASP A 1 83 ? -46.892 -51.167 29.618 1.00 53.03 83 ASP A CA 1
ATOM 635 C C . ASP A 1 83 ? -45.591 -51.057 30.432 1.00 53.03 83 ASP A C 1
ATOM 637 O O . ASP A 1 83 ? -44.490 -51.140 29.830 1.00 53.03 83 ASP A O 1
#

Sequence (83 aa):
ALPSSETTRCFSSLVSAYKPSLERDSTLLQYVDRIGTLFFGLKQKSSPSSNPFENLMQSLTSNLSNGARGTQQHQSDLDLDVD

Secondary structure (DSSP, 8-state):
-PPPHHHHHHHHHHHHHTHHHHTT-HHHHHHHHHHHHHHH-----------HHHHHHHHHHHHHHTT-S--------------